Protein AF-A0A2A4G1X8-F1 (afdb_monomer_lite)

Organism: NCBI:txid319238

pLDDT: mean 86.49, std 13.57, range [33.09, 96.38]

Structure (mmCIF, N/CA/C/O backbone):
data_AF-A0A2A4G1X8-F1
#
_entry.id   AF-A0A2A4G1X8-F1
#
loop_
_atom_site.group_PDB
_atom_site.id
_atom_site.type_symbol
_atom_site.label_atom_id
_atom_site.label_alt_id
_atom_site.label_comp_id
_atom_site.label_asym_id
_atom_site.label_entity_id
_atom_site.label_seq_id
_atom_site.pdbx_PDB_ins_code
_atom_site.Cartn_x
_atom_site.Cartn_y
_atom_site.Cartn_z
_atom_site.occupancy
_atom_site.B_iso_or_equiv
_atom_site.auth_seq_id
_atom_site.auth_comp_id
_atom_site.auth_asym_id
_atom_site.auth_atom_id
_atom_site.pdbx_PDB_model_num
ATOM 1 N N . MET A 1 1 ? 35.813 -0.844 -13.910 1.00 33.09 1 MET A N 1
ATOM 2 C CA . MET A 1 1 ? 34.828 0.184 -13.493 1.00 33.09 1 MET A CA 1
ATOM 3 C C . MET A 1 1 ? 34.119 0.712 -14.737 1.00 33.09 1 MET A C 1
ATOM 5 O O . MET A 1 1 ? 34.783 1.283 -15.588 1.00 33.09 1 MET A O 1
ATOM 9 N N . GLY A 1 2 ? 32.817 0.447 -14.902 1.00 42.19 2 GLY A N 1
ATOM 10 C CA . GLY A 1 2 ? 32.065 0.794 -16.120 1.00 42.19 2 GLY A CA 1
ATOM 11 C C . GLY A 1 2 ? 31.611 2.258 -16.151 1.00 42.19 2 GLY A C 1
ATOM 12 O O . GLY A 1 2 ? 31.134 2.779 -15.143 1.00 42.19 2 GLY A O 1
ATOM 13 N N . MET A 1 3 ? 31.762 2.910 -17.307 1.00 43.91 3 MET A N 1
ATOM 14 C CA . MET A 1 3 ? 31.423 4.315 -17.558 1.00 43.91 3 MET A CA 1
ATOM 15 C C . MET A 1 3 ? 29.961 4.649 -17.202 1.00 43.91 3 MET A C 1
ATOM 17 O O . MET A 1 3 ? 29.044 4.480 -18.006 1.00 43.91 3 MET A O 1
ATOM 21 N N . LYS A 1 4 ? 29.728 5.209 -16.010 1.00 52.56 4 LYS A N 1
ATOM 22 C CA . LYS A 1 4 ? 28.486 5.929 -15.701 1.00 52.56 4 LYS A CA 1
ATOM 23 C C . LYS A 1 4 ? 28.523 7.277 -16.421 1.00 52.56 4 LYS A C 1
ATOM 25 O O . LYS A 1 4 ? 29.184 8.193 -15.948 1.00 52.56 4 LYS A O 1
ATOM 30 N N . GLY A 1 5 ? 27.793 7.429 -17.528 1.00 59.41 5 GLY A N 1
ATOM 31 C CA . GLY A 1 5 ? 27.398 8.783 -17.941 1.00 59.41 5 GLY A CA 1
ATOM 32 C C . GLY A 1 5 ? 26.982 9.032 -19.384 1.00 59.41 5 GLY A C 1
ATOM 33 O O . GLY A 1 5 ? 26.202 9.957 -19.597 1.00 59.41 5 GLY A O 1
ATOM 34 N N . LYS A 1 6 ? 27.430 8.263 -20.382 1.00 76.06 6 LYS A N 1
ATOM 35 C CA . LYS A 1 6 ? 27.151 8.611 -21.788 1.00 76.06 6 LYS A CA 1
ATOM 36 C C . LYS A 1 6 ? 26.465 7.467 -22.523 1.00 76.06 6 LYS A C 1
ATOM 38 O O . LYS A 1 6 ? 27.039 6.405 -22.710 1.00 76.06 6 LYS A O 1
ATOM 43 N N . TRP A 1 7 ? 25.215 7.712 -22.914 1.00 86.94 7 TRP A N 1
ATOM 44 C CA . TRP A 1 7 ? 24.500 6.866 -23.867 1.00 86.94 7 TRP A CA 1
ATOM 45 C C . TRP A 1 7 ? 25.117 7.074 -25.246 1.00 86.94 7 TRP A C 1
ATOM 47 O O . TRP A 1 7 ? 25.189 8.218 -25.698 1.00 86.94 7 TRP A O 1
ATOM 57 N N . THR A 1 8 ? 25.556 6.001 -25.896 1.00 92.19 8 THR A N 1
ATOM 58 C CA . THR A 1 8 ? 26.086 6.076 -27.262 1.00 92.19 8 THR A CA 1
ATOM 59 C C . THR A 1 8 ? 24.955 6.305 -28.267 1.00 92.19 8 THR A C 1
ATOM 61 O O . THR A 1 8 ? 23.789 6.010 -27.988 1.00 92.19 8 THR A O 1
ATOM 64 N N . ALA A 1 9 ? 25.287 6.827 -29.451 1.00 91.88 9 ALA A N 1
ATOM 65 C CA . ALA A 1 9 ? 24.315 6.983 -30.535 1.00 91.88 9 ALA A CA 1
ATOM 66 C C . ALA A 1 9 ? 23.686 5.633 -30.925 1.00 91.88 9 ALA A C 1
ATOM 68 O O . ALA A 1 9 ? 22.476 5.544 -31.107 1.00 91.88 9 ALA A O 1
ATOM 69 N N . GLU A 1 10 ? 24.488 4.566 -30.937 1.00 93.50 10 GLU A N 1
ATOM 70 C CA . GLU A 1 10 ? 24.034 3.197 -31.197 1.00 93.50 10 GLU A CA 1
ATOM 71 C C . GLU A 1 10 ? 22.996 2.719 -30.166 1.00 93.50 10 GLU A C 1
ATOM 73 O O . GLU A 1 10 ? 21.946 2.189 -30.526 1.00 93.50 10 GLU A O 1
ATOM 78 N N . GLN A 1 11 ? 23.244 2.957 -28.874 1.00 93.12 11 GLN A N 1
ATOM 79 C CA . GLN A 1 11 ? 22.310 2.606 -27.801 1.00 93.12 11 GLN A CA 1
ATOM 80 C C . GLN A 1 11 ? 20.983 3.362 -27.928 1.00 93.12 11 GLN A C 1
ATOM 82 O O . GLN A 1 11 ? 19.919 2.806 -27.653 1.00 93.12 11 GLN A O 1
ATOM 87 N N . ILE A 1 12 ? 21.034 4.632 -28.338 1.00 93.81 12 ILE A N 1
ATOM 88 C CA . ILE A 1 12 ? 19.838 5.449 -28.569 1.00 93.81 12 ILE A CA 1
ATOM 89 C C . ILE A 1 12 ? 19.063 4.923 -29.780 1.00 93.81 12 ILE A C 1
ATOM 91 O O . ILE A 1 12 ? 17.869 4.663 -29.647 1.00 93.81 12 ILE A O 1
ATOM 95 N N . ALA A 1 13 ? 19.736 4.670 -30.903 1.00 94.75 13 ALA A N 1
ATOM 96 C CA . ALA A 1 13 ? 19.115 4.121 -32.107 1.00 94.75 13 ALA A CA 1
ATOM 97 C C . ALA A 1 13 ? 18.454 2.759 -31.834 1.00 94.75 13 ALA A C 1
ATOM 99 O O . ALA A 1 13 ? 17.319 2.511 -32.242 1.00 94.75 13 ALA A O 1
ATOM 100 N N . PHE A 1 14 ? 19.118 1.892 -31.063 1.00 94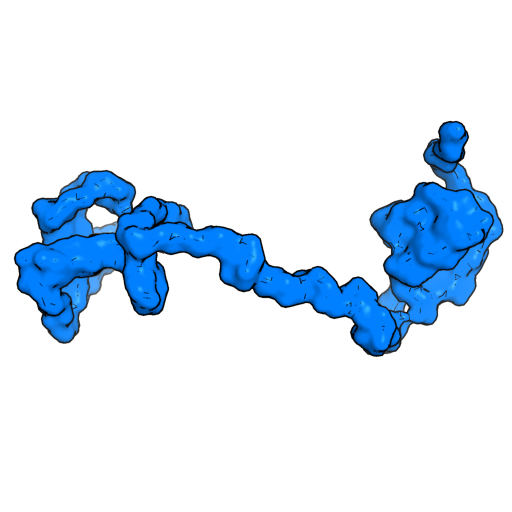.75 14 PHE A N 1
ATOM 101 C CA . PHE A 1 14 ? 18.542 0.613 -30.659 1.00 94.75 14 PHE A CA 1
ATOM 102 C C . PHE A 1 14 ? 17.298 0.796 -29.776 1.00 94.75 14 PHE A C 1
ATOM 104 O O . PHE A 1 14 ? 16.310 0.079 -29.948 1.00 94.75 14 PHE A O 1
ATOM 111 N N . LEU A 1 15 ? 17.311 1.759 -28.850 1.00 94.25 15 LEU A N 1
ATOM 112 C CA . LEU A 1 15 ? 16.144 2.072 -28.026 1.00 94.25 15 LEU A CA 1
ATOM 113 C C . LEU A 1 15 ? 14.974 2.583 -28.881 1.00 94.25 15 LEU A C 1
ATOM 115 O O . LEU A 1 15 ? 13.849 2.121 -28.700 1.00 94.25 15 LEU A O 1
ATOM 119 N N . GLU A 1 16 ? 15.230 3.495 -29.815 1.00 94.56 16 GLU A N 1
ATOM 120 C CA . GLU A 1 16 ? 14.227 4.096 -30.703 1.00 94.56 16 GLU A CA 1
ATOM 121 C C . GLU A 1 16 ? 13.596 3.085 -31.661 1.00 94.56 16 GLU A C 1
ATOM 123 O O . GLU A 1 16 ? 12.378 3.089 -31.842 1.00 94.56 16 GLU A O 1
ATOM 128 N N . ALA A 1 17 ? 14.387 2.163 -32.206 1.00 94.50 17 ALA A N 1
ATOM 129 C CA . ALA A 1 17 ? 13.878 1.125 -33.096 1.00 94.50 17 ALA A CA 1
ATOM 130 C C . ALA A 1 17 ? 12.958 0.125 -32.373 1.00 94.50 17 ALA A C 1
ATOM 132 O O . ALA A 1 17 ? 12.024 -0.409 -32.967 1.00 94.50 17 ALA A O 1
ATOM 133 N N . ASN A 1 18 ? 13.203 -0.132 -31.083 1.00 93.31 18 ASN A N 1
ATOM 134 C CA . ASN A 1 18 ? 12.602 -1.275 -30.397 1.00 93.31 18 ASN A CA 1
ATOM 135 C C . ASN A 1 18 ? 11.581 -0.909 -29.304 1.00 93.31 18 ASN A C 1
ATOM 137 O O . ASN A 1 18 ? 10.788 -1.765 -28.900 1.00 93.31 18 ASN A O 1
ATOM 141 N N . TYR A 1 19 ? 11.546 0.336 -28.806 1.00 93.38 19 TYR A N 1
ATOM 142 C CA . TYR A 1 19 ? 10.720 0.679 -27.635 1.00 93.38 19 TYR A CA 1
ATOM 143 C C . TYR A 1 19 ? 9.219 0.438 -27.830 1.00 93.38 19 TYR A C 1
ATOM 145 O O . TYR A 1 19 ? 8.508 0.288 -26.840 1.00 93.38 19 TYR A O 1
ATOM 153 N N . THR A 1 20 ? 8.714 0.428 -29.061 1.00 91.88 20 THR A N 1
ATOM 154 C CA . THR A 1 20 ? 7.288 0.238 -29.360 1.00 91.88 20 THR A CA 1
ATOM 155 C C . THR A 1 20 ? 6.832 -1.196 -29.113 1.00 91.88 20 THR A C 1
ATOM 157 O O . THR A 1 20 ? 5.732 -1.399 -28.598 1.00 91.88 20 THR A O 1
ATOM 160 N N . TYR A 1 21 ? 7.678 -2.175 -29.442 1.00 87.75 21 TYR A N 1
ATOM 161 C CA . TYR A 1 21 ? 7.345 -3.595 -29.376 1.00 87.75 21 TYR A CA 1
ATOM 162 C C . TYR A 1 21 ? 7.845 -4.254 -28.092 1.00 87.75 21 TYR A C 1
ATOM 164 O O . TYR A 1 21 ? 7.133 -5.088 -27.531 1.00 87.75 21 TYR A O 1
ATOM 172 N N . ILE A 1 22 ? 9.026 -3.881 -27.583 1.00 89.62 22 ILE A N 1
ATOM 173 C CA . ILE A 1 22 ? 9.609 -4.480 -26.372 1.00 89.62 22 ILE A CA 1
ATOM 174 C C . ILE A 1 22 ? 9.475 -3.600 -25.127 1.00 89.62 22 ILE A C 1
ATOM 176 O O . ILE A 1 22 ? 9.576 -2.370 -25.165 1.00 89.62 22 ILE A O 1
ATOM 180 N N . GLY A 1 23 ? 9.194 -4.258 -23.999 1.00 90.19 23 GLY A N 1
ATOM 181 C CA . GLY A 1 23 ? 9.027 -3.607 -22.701 1.00 90.19 23 GLY A CA 1
ATOM 182 C C . GLY A 1 23 ? 10.365 -3.228 -22.071 1.00 90.19 23 GLY A C 1
ATOM 183 O O . GLY A 1 23 ? 11.402 -3.775 -22.428 1.00 90.19 23 GLY A O 1
ATOM 184 N N . ASP A 1 24 ? 10.351 -2.326 -21.086 1.00 92.25 24 ASP A N 1
ATOM 185 C CA . ASP A 1 24 ? 11.588 -1.833 -20.452 1.00 92.25 24 ASP A CA 1
ATOM 186 C C . ASP A 1 24 ? 12.375 -2.968 -19.756 1.00 92.25 24 ASP A C 1
ATOM 188 O O . ASP A 1 24 ? 13.605 -2.958 -19.755 1.00 92.25 24 ASP A O 1
ATOM 192 N N . THR A 1 25 ? 11.689 -3.993 -19.234 1.00 89.31 25 THR A N 1
ATOM 193 C CA . THR A 1 25 ? 12.322 -5.208 -18.684 1.00 89.31 25 THR A CA 1
ATOM 194 C C . THR A 1 25 ? 13.115 -5.970 -19.747 1.00 89.31 25 THR A C 1
ATOM 196 O O . THR A 1 25 ? 14.270 -6.311 -19.527 1.00 89.31 25 THR A O 1
ATOM 199 N N . GLU A 1 26 ? 12.528 -6.196 -20.920 1.00 88.81 26 GLU A N 1
ATOM 200 C CA . GLU A 1 26 ? 13.167 -6.947 -22.006 1.00 88.81 26 GLU A CA 1
ATOM 201 C C . GLU A 1 26 ? 14.261 -6.129 -22.684 1.00 88.81 26 GLU A C 1
ATOM 203 O O . GLU A 1 26 ? 15.340 -6.650 -22.947 1.00 88.81 26 GLU A O 1
ATOM 208 N N . LEU A 1 27 ? 14.023 -4.830 -22.890 1.00 92.75 27 LEU A N 1
ATOM 209 C CA . LEU A 1 27 ? 15.054 -3.893 -23.326 1.00 92.75 27 LEU A CA 1
ATOM 210 C C . LEU A 1 27 ? 16.275 -3.997 -22.417 1.00 92.75 27 LEU A C 1
ATOM 212 O O . LEU A 1 27 ? 17.384 -4.094 -22.913 1.00 92.75 27 LEU A O 1
ATOM 216 N N . THR A 1 28 ? 16.084 -4.065 -21.100 1.00 92.88 28 THR A N 1
ATOM 217 C CA . THR A 1 28 ? 17.207 -4.215 -20.164 1.00 92.88 28 THR A CA 1
ATOM 218 C C . THR A 1 28 ? 17.989 -5.507 -20.399 1.00 92.88 28 THR A C 1
ATOM 220 O O . THR A 1 28 ? 19.215 -5.470 -20.393 1.00 92.88 28 THR A O 1
ATOM 223 N N . VAL A 1 29 ? 17.310 -6.631 -20.653 1.00 91.12 29 VAL A N 1
ATOM 224 C CA . VAL A 1 29 ? 17.970 -7.908 -20.981 1.00 91.12 29 VAL A CA 1
ATOM 225 C C . VAL A 1 29 ? 18.788 -7.781 -22.269 1.00 91.12 29 VAL A C 1
ATOM 227 O O . VAL A 1 29 ? 19.966 -8.125 -22.277 1.00 91.12 29 VAL A O 1
ATOM 230 N N . HIS A 1 30 ? 18.208 -7.216 -23.332 1.00 92.56 30 HIS A N 1
ATOM 231 C CA . HIS A 1 30 ? 18.912 -7.020 -24.604 1.00 92.56 30 HIS A CA 1
ATOM 232 C C . HIS A 1 30 ? 20.087 -6.041 -24.489 1.00 92.56 30 HIS A C 1
ATOM 234 O O . HIS A 1 30 ? 21.148 -6.282 -25.059 1.00 92.56 30 HIS A O 1
ATOM 240 N N . PHE A 1 31 ? 19.924 -4.959 -23.728 1.00 93.75 31 PHE A N 1
ATOM 241 C CA . PHE A 1 31 ? 20.993 -4.000 -23.467 1.00 93.75 31 PHE A CA 1
ATOM 242 C C . PHE A 1 31 ? 22.135 -4.629 -22.673 1.00 93.75 31 PHE A C 1
ATOM 244 O O . PHE A 1 31 ? 23.297 -4.408 -23.001 1.00 93.75 31 PHE A O 1
ATOM 251 N N . ASN A 1 32 ? 21.824 -5.431 -21.655 1.00 92.44 32 ASN A N 1
ATOM 252 C CA . ASN A 1 32 ? 22.845 -6.094 -20.853 1.00 92.44 32 ASN A CA 1
ATOM 253 C C . ASN A 1 32 ? 23.579 -7.191 -21.620 1.00 92.44 32 ASN A C 1
ATOM 255 O O . ASN A 1 32 ? 24.772 -7.355 -21.400 1.00 92.44 32 ASN A O 1
ATOM 259 N N . ALA A 1 33 ? 22.907 -7.871 -22.549 1.00 93.25 33 ALA A N 1
ATOM 260 C CA . ALA A 1 33 ? 23.553 -8.827 -23.442 1.00 93.25 33 ALA A CA 1
ATOM 261 C C . ALA A 1 33 ? 24.548 -8.160 -24.411 1.00 93.25 33 ALA A C 1
ATOM 263 O O . ALA A 1 33 ? 25.553 -8.770 -24.754 1.00 93.25 33 ALA A O 1
ATOM 264 N N . LYS A 1 34 ? 24.279 -6.921 -24.851 1.00 92.75 34 LYS A N 1
ATOM 265 C CA . LYS A 1 34 ? 25.121 -6.203 -25.825 1.00 92.75 34 LYS A CA 1
ATOM 266 C C . LYS A 1 34 ? 26.204 -5.321 -25.203 1.00 92.75 34 LYS A C 1
ATOM 268 O O . LYS A 1 34 ? 27.331 -5.317 -25.678 1.00 92.75 34 LYS A O 1
ATOM 273 N N . TRP A 1 35 ? 25.860 -4.549 -24.175 1.00 91.88 35 TRP A N 1
ATOM 274 C CA . TRP A 1 35 ? 26.737 -3.515 -23.604 1.00 91.88 35 TRP A CA 1
ATOM 275 C C . TRP A 1 35 ? 26.982 -3.678 -22.098 1.00 91.88 35 TRP A C 1
ATOM 277 O O . TRP A 1 35 ? 27.950 -3.127 -21.581 1.00 91.88 35 TRP A O 1
ATOM 287 N N . GLY A 1 36 ? 26.128 -4.425 -21.390 1.00 89.88 36 GLY A N 1
ATOM 288 C CA . GLY A 1 36 ? 26.242 -4.643 -19.945 1.00 89.88 36 GLY A CA 1
ATOM 289 C C . GLY A 1 36 ? 25.955 -3.401 -19.082 1.00 89.88 36 GLY A C 1
ATOM 290 O O . GLY A 1 36 ? 26.021 -2.259 -19.526 1.00 89.88 36 GLY A O 1
ATOM 291 N N . GLY A 1 37 ? 25.629 -3.614 -17.804 1.00 87.69 37 GLY A N 1
ATOM 292 C CA . GLY A 1 37 ? 25.565 -2.538 -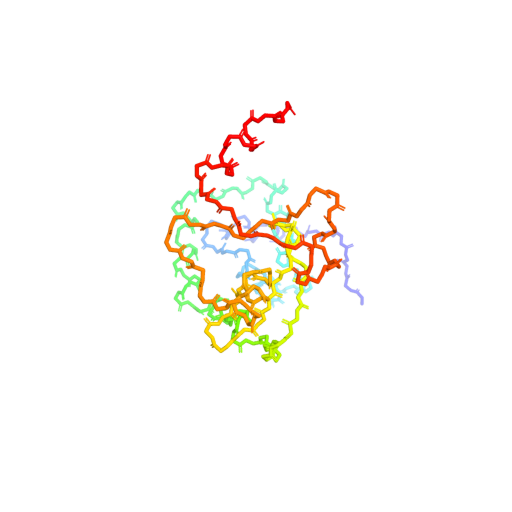16.800 1.00 87.69 37 GLY A CA 1
ATOM 293 C C . GLY A 1 37 ? 24.331 -1.621 -16.839 1.00 87.69 37 GLY A C 1
ATOM 294 O O . GLY A 1 37 ? 24.308 -0.597 -16.154 1.00 87.69 37 GLY A O 1
ATOM 295 N N . PHE A 1 38 ? 23.285 -1.972 -17.586 1.00 91.50 38 PHE A N 1
ATOM 296 C CA . PHE A 1 38 ? 22.025 -1.235 -17.637 1.00 91.50 38 PHE A CA 1
ATOM 297 C C . PHE A 1 38 ? 21.015 -1.766 -16.619 1.00 91.50 38 PHE A C 1
ATOM 299 O O . PHE A 1 38 ? 20.809 -2.968 -16.446 1.00 91.50 38 PHE A O 1
ATOM 306 N N . THR A 1 39 ? 20.320 -0.835 -15.967 1.00 92.50 39 THR A N 1
ATOM 307 C CA . THR A 1 39 ? 19.182 -1.142 -15.095 1.00 92.50 39 THR A CA 1
ATOM 308 C C . THR A 1 39 ? 17.873 -0.793 -15.792 1.00 92.50 39 THR A C 1
ATOM 310 O O . THR A 1 39 ? 17.808 0.160 -16.575 1.00 92.50 39 THR A O 1
ATOM 313 N N . ARG A 1 40 ? 16.789 -1.487 -15.422 1.00 93.25 40 ARG A N 1
ATOM 314 C CA . ARG A 1 40 ? 15.431 -1.192 -15.912 1.00 93.25 40 ARG A CA 1
ATOM 315 C C . ARG A 1 40 ? 15.048 0.272 -15.730 1.00 93.25 40 ARG A C 1
ATOM 317 O O . ARG A 1 40 ? 14.517 0.898 -16.643 1.00 93.25 40 ARG A O 1
ATOM 324 N N . LYS A 1 41 ? 15.361 0.834 -14.559 1.00 92.56 41 LYS A N 1
ATOM 325 C CA . LYS A 1 41 ? 15.082 2.238 -14.232 1.00 92.56 41 LYS A CA 1
ATOM 326 C C . LYS A 1 41 ? 15.912 3.203 -15.087 1.00 92.56 41 LYS A C 1
ATOM 328 O O . LYS A 1 41 ? 15.416 4.264 -15.457 1.00 92.56 41 LYS A O 1
ATOM 333 N N . GLY A 1 42 ? 17.146 2.833 -15.436 1.00 92.81 42 GLY A N 1
ATOM 334 C CA . GLY A 1 42 ? 17.990 3.596 -16.357 1.00 92.81 42 GLY A CA 1
ATOM 335 C C . GLY A 1 42 ? 17.407 3.662 -17.771 1.00 92.81 42 GLY A C 1
ATOM 336 O O . GLY A 1 42 ? 17.283 4.753 -18.329 1.00 92.81 42 GLY A O 1
ATOM 337 N N . ILE A 1 43 ? 16.984 2.514 -18.310 1.00 93.62 43 ILE A N 1
ATOM 338 C CA . ILE A 1 43 ? 16.325 2.400 -19.623 1.00 93.62 43 ILE A CA 1
ATOM 339 C C . ILE A 1 43 ? 15.027 3.219 -19.647 1.00 93.62 43 ILE A C 1
ATOM 341 O O . ILE A 1 43 ? 14.830 4.041 -20.542 1.00 93.62 43 ILE A O 1
ATOM 345 N N . GLU A 1 44 ? 14.171 3.064 -18.630 1.00 94.81 44 GLU A N 1
ATOM 346 C CA . GLU A 1 44 ? 12.924 3.827 -18.505 1.00 94.81 44 GLU A CA 1
ATOM 347 C C . GLU A 1 44 ? 13.191 5.340 -18.478 1.00 94.81 44 GLU A C 1
ATOM 349 O O . GLU A 1 44 ? 12.560 6.097 -19.223 1.00 94.81 44 GLU A O 1
ATOM 354 N N . LYS A 1 45 ? 14.152 5.790 -17.656 1.00 93.62 45 LYS A N 1
ATOM 355 C CA . LYS A 1 45 ? 14.514 7.209 -17.541 1.00 93.62 45 LYS A CA 1
ATOM 356 C C . LYS A 1 45 ? 14.987 7.769 -18.881 1.00 93.62 45 LYS A C 1
ATOM 358 O O . LYS A 1 45 ? 14.535 8.846 -19.270 1.00 93.62 45 LYS A O 1
ATOM 363 N N . LYS A 1 46 ? 15.847 7.045 -19.606 1.00 94.00 46 LYS A N 1
ATOM 364 C CA . LYS A 1 46 ? 16.326 7.485 -20.923 1.00 94.00 46 LYS A CA 1
ATOM 365 C C . LYS A 1 46 ? 15.195 7.542 -21.947 1.00 94.00 46 LYS A C 1
ATOM 367 O O . LYS A 1 46 ? 15.056 8.559 -22.619 1.00 94.00 46 LYS A O 1
ATOM 372 N N . ARG A 1 47 ? 14.342 6.514 -22.013 1.00 95.31 47 ARG A N 1
ATOM 373 C CA . ARG A 1 47 ? 13.168 6.480 -22.902 1.00 95.31 47 ARG A CA 1
ATOM 374 C C . ARG A 1 47 ? 12.246 7.679 -22.663 1.00 95.31 47 ARG A C 1
ATOM 376 O O . ARG A 1 47 ? 11.786 8.310 -23.611 1.00 95.31 47 ARG A O 1
ATOM 383 N N . ARG A 1 48 ? 11.999 8.020 -21.392 1.00 94.31 48 ARG A N 1
ATOM 384 C CA . ARG A 1 48 ? 11.200 9.194 -21.006 1.00 94.31 48 ARG A CA 1
ATOM 385 C C . ARG A 1 48 ? 11.869 10.510 -21.398 1.00 94.31 48 ARG A C 1
ATOM 387 O O . ARG A 1 48 ? 11.172 11.391 -21.891 1.00 94.31 48 ARG A O 1
ATOM 394 N N . LEU A 1 49 ? 13.186 10.631 -21.213 1.00 93.88 49 LEU A N 1
ATOM 395 C CA . LEU A 1 49 ? 13.952 11.820 -21.606 1.00 93.88 49 LEU A CA 1
ATOM 396 C C . LEU A 1 49 ? 13.890 12.062 -23.123 1.00 93.88 49 LEU A C 1
ATOM 398 O O . LEU A 1 49 ? 13.712 13.195 -23.551 1.00 93.88 49 LEU A O 1
ATOM 402 N N . LEU A 1 50 ? 13.948 10.990 -23.917 1.00 93.88 50 LEU A N 1
ATOM 403 C CA . LEU A 1 50 ? 13.782 11.017 -25.375 1.00 93.88 50 LEU A CA 1
ATOM 404 C C . LEU A 1 50 ? 12.314 11.149 -25.827 1.00 93.88 50 LEU A C 1
ATOM 406 O O . LEU A 1 50 ? 12.025 11.087 -27.015 1.00 93.88 50 LEU A O 1
ATOM 410 N N . LYS A 1 51 ? 11.363 11.308 -24.893 1.00 95.19 51 LYS A N 1
ATOM 411 C CA . LYS A 1 51 ? 9.918 11.430 -25.164 1.00 95.19 51 LYS A CA 1
ATOM 412 C C . LYS A 1 51 ? 9.317 10.250 -25.951 1.00 95.19 51 LYS A C 1
ATOM 414 O O . LYS A 1 51 ? 8.242 10.381 -26.533 1.00 95.19 51 LYS A O 1
ATOM 419 N N . LEU A 1 52 ? 9.937 9.072 -25.883 1.00 93.62 52 LEU A N 1
ATOM 420 C CA . LEU A 1 52 ? 9.479 7.847 -26.542 1.00 93.62 52 LEU A CA 1
ATOM 421 C C . LEU A 1 52 ? 8.283 7.249 -25.780 1.00 93.62 52 LEU A C 1
ATOM 423 O O . LEU A 1 52 ? 8.420 6.461 -24.829 1.00 93.62 52 LEU A O 1
ATOM 427 N N . LYS A 1 53 ? 7.080 7.692 -26.155 1.00 93.19 53 LYS A N 1
ATOM 428 C CA . LYS A 1 53 ? 5.807 7.278 -25.552 1.00 93.19 53 LYS A CA 1
ATOM 429 C C . LYS A 1 53 ? 5.199 6.113 -26.327 1.00 93.19 53 LYS A C 1
ATOM 431 O O . LYS A 1 53 ? 5.090 6.152 -27.543 1.00 93.19 53 LYS A O 1
ATOM 436 N N . ARG A 1 54 ? 4.753 5.094 -25.593 1.00 94.44 54 ARG A N 1
ATOM 437 C CA . ARG A 1 54 ? 4.002 3.960 -26.146 1.00 94.44 54 ARG A CA 1
ATOM 438 C C . ARG A 1 54 ? 2.509 4.276 -26.144 1.00 94.44 54 ARG A C 1
ATOM 440 O O . ARG A 1 54 ? 2.014 4.881 -25.191 1.00 94.44 54 ARG A O 1
ATOM 447 N N . ASN A 1 55 ? 1.788 3.828 -27.163 1.00 94.50 55 ASN A N 1
ATOM 448 C CA . ASN A 1 55 ? 0.330 3.912 -27.204 1.00 94.50 55 ASN A CA 1
ATOM 449 C C . ASN A 1 55 ? -0.331 2.770 -26.398 1.00 94.50 55 ASN A C 1
ATOM 451 O O . ASN A 1 55 ? 0.323 1.815 -25.970 1.00 94.50 55 ASN A O 1
ATOM 455 N N . LYS A 1 56 ? -1.653 2.853 -26.192 1.00 94.25 56 LYS A N 1
ATOM 456 C CA . LYS A 1 56 ? -2.410 1.856 -25.410 1.00 94.25 56 LYS A CA 1
ATOM 457 C C . LYS A 1 56 ? -2.307 0.434 -25.989 1.00 94.25 56 LYS A C 1
ATOM 459 O O . LYS A 1 56 ? -2.174 -0.514 -25.219 1.00 94.25 56 LYS A O 1
ATOM 464 N N . LYS A 1 57 ? -2.322 0.285 -27.321 1.00 94.62 57 LYS A N 1
ATOM 465 C CA . LYS A 1 57 ? -2.237 -1.019 -28.007 1.00 94.62 57 LYS A CA 1
ATOM 466 C C . LYS A 1 57 ? -0.869 -1.680 -27.795 1.00 94.62 57 LYS A C 1
ATOM 468 O O . LYS A 1 57 ? -0.808 -2.840 -27.402 1.00 94.62 57 LYS A O 1
ATOM 473 N N . GLN A 1 58 ? 0.213 -0.920 -27.949 1.00 93.94 58 GLN A N 1
ATOM 474 C CA . GLN A 1 58 ? 1.589 -1.366 -27.699 1.00 93.94 58 GLN A CA 1
ATOM 475 C C . GLN A 1 58 ? 1.779 -1.809 -26.244 1.00 93.94 58 GLN A C 1
ATOM 477 O O . GLN A 1 58 ? 2.319 -2.879 -25.972 1.00 93.94 58 GLN A O 1
ATOM 482 N N . LEU A 1 59 ? 1.276 -1.019 -25.288 1.00 93.00 59 LEU A N 1
ATOM 483 C CA . LEU A 1 59 ? 1.319 -1.383 -23.870 1.00 93.00 59 LEU A CA 1
ATOM 484 C C . LEU A 1 59 ? 0.552 -2.679 -23.585 1.00 93.00 59 LEU A C 1
ATOM 486 O O . LEU A 1 59 ? 1.023 -3.501 -22.800 1.00 93.00 59 LEU A O 1
ATOM 490 N N . HIS A 1 60 ? -0.607 -2.870 -24.217 1.00 92.50 60 HIS A N 1
ATOM 491 C CA . HIS A 1 60 ? -1.384 -4.098 -24.091 1.00 92.50 60 HIS A CA 1
ATOM 492 C C . HIS A 1 60 ? -0.615 -5.314 -24.630 1.00 92.50 60 HIS A C 1
ATOM 494 O O . HIS A 1 60 ? -0.478 -6.304 -23.916 1.00 92.50 60 HIS A O 1
ATOM 500 N N . GLN A 1 61 ? -0.024 -5.218 -25.823 1.00 93.12 61 GLN A N 1
ATOM 501 C CA . GLN A 1 61 ? 0.782 -6.297 -26.412 1.00 93.12 61 GLN A CA 1
ATOM 502 C C . GLN A 1 61 ? 1.990 -6.669 -25.538 1.00 93.12 61 GLN A C 1
ATOM 504 O O . GLN A 1 61 ? 2.214 -7.847 -25.261 1.00 93.12 61 GLN A O 1
ATOM 509 N N . ILE A 1 62 ? 2.720 -5.672 -25.021 1.00 92.00 62 ILE A N 1
ATOM 510 C CA . ILE A 1 62 ? 3.845 -5.890 -24.096 1.00 92.00 62 ILE A CA 1
ATOM 511 C C . ILE A 1 62 ? 3.377 -6.612 -22.825 1.00 92.00 62 ILE A C 1
ATOM 513 O O . ILE A 1 62 ? 4.049 -7.525 -22.344 1.00 92.00 62 ILE A O 1
ATOM 517 N N . ARG A 1 63 ? 2.222 -6.226 -22.265 1.00 89.25 63 ARG A N 1
ATOM 518 C CA . ARG A 1 63 ? 1.648 -6.889 -21.083 1.00 89.25 63 ARG A CA 1
ATOM 519 C C . ARG A 1 63 ? 1.295 -8.346 -21.367 1.00 89.25 63 ARG A C 1
ATOM 521 O O . ARG A 1 63 ? 1.660 -9.205 -20.570 1.00 89.25 63 ARG A O 1
ATOM 528 N N . MET A 1 64 ? 0.638 -8.620 -22.494 1.00 89.62 64 MET A N 1
ATOM 529 C CA . MET A 1 64 ? 0.265 -9.981 -22.890 1.00 89.62 64 MET A CA 1
ATOM 530 C C . MET A 1 64 ? 1.495 -10.872 -23.061 1.00 89.62 64 MET A C 1
ATOM 532 O O . MET A 1 64 ? 1.534 -11.968 -22.504 1.00 89.62 64 MET A O 1
ATOM 536 N N . ARG A 1 65 ? 2.544 -10.371 -23.722 1.00 89.06 65 ARG A N 1
ATOM 537 C CA . ARG A 1 65 ? 3.807 -11.103 -23.868 1.00 89.06 65 ARG A CA 1
ATOM 538 C C . ARG A 1 65 ? 4.490 -11.354 -22.524 1.00 89.06 65 ARG A C 1
ATOM 540 O O . ARG A 1 65 ? 4.904 -12.475 -22.250 1.00 89.06 65 ARG A O 1
ATOM 547 N N . ASN A 1 66 ? 4.575 -10.344 -21.658 1.00 87.00 66 ASN A N 1
ATOM 548 C CA . ASN A 1 66 ? 5.164 -10.514 -20.326 1.00 87.00 66 ASN A CA 1
ATOM 549 C C . ASN A 1 66 ? 4.412 -11.561 -19.491 1.00 87.00 66 ASN A C 1
ATOM 551 O O . ASN A 1 66 ? 5.043 -12.289 -18.726 1.00 87.00 66 ASN A O 1
ATOM 555 N N . ARG A 1 67 ? 3.082 -11.644 -19.642 1.00 83.88 67 ARG A N 1
ATOM 556 C CA . ARG A 1 67 ? 2.255 -12.677 -19.008 1.00 83.88 67 ARG A CA 1
ATOM 557 C C . ARG A 1 67 ? 2.580 -14.067 -19.558 1.00 83.88 67 ARG A C 1
ATOM 559 O O . ARG A 1 67 ? 2.840 -14.959 -18.764 1.00 83.88 67 ARG A O 1
ATOM 566 N N . GLN A 1 68 ? 2.618 -14.234 -20.882 1.00 85.38 68 GLN A N 1
ATOM 567 C CA . GLN A 1 68 ? 2.968 -15.510 -21.528 1.00 85.38 68 GLN A CA 1
ATOM 568 C C . GLN A 1 68 ? 4.366 -16.005 -21.134 1.00 85.38 68 GLN A C 1
ATOM 570 O O . GLN A 1 68 ? 4.571 -17.195 -20.942 1.00 85.38 68 GLN A O 1
ATOM 575 N N . ARG A 1 69 ? 5.321 -15.083 -20.976 1.00 81.38 69 ARG A N 1
ATOM 576 C CA . ARG A 1 69 ? 6.705 -15.385 -20.583 1.00 81.38 69 ARG A CA 1
ATOM 577 C C . ARG A 1 69 ? 6.901 -15.605 -19.081 1.00 81.38 69 ARG A C 1
ATOM 579 O O . ARG A 1 69 ? 8.030 -15.828 -18.660 1.00 81.38 69 ARG A O 1
ATOM 586 N N . GLY A 1 70 ? 5.857 -15.452 -18.270 1.00 79.75 70 GLY A N 1
ATOM 587 C CA . GLY A 1 70 ? 5.961 -15.597 -16.820 1.00 79.75 70 GLY A CA 1
ATOM 588 C C . GLY A 1 70 ? 6.846 -14.550 -16.133 1.00 79.75 70 GLY A C 1
ATOM 589 O O . GLY A 1 70 ? 7.305 -14.768 -15.021 1.00 79.75 70 GLY A O 1
ATOM 590 N N . VAL A 1 71 ? 7.068 -13.376 -16.741 1.00 76.31 71 VAL A N 1
ATOM 591 C CA . VAL A 1 71 ? 7.945 -12.321 -16.175 1.00 76.31 71 VAL A CA 1
ATOM 592 C C . VAL A 1 71 ? 7.496 -11.882 -14.771 1.00 76.31 71 VAL A C 1
ATOM 594 O O . VAL A 1 71 ? 8.294 -11.366 -13.995 1.00 76.31 71 VAL A O 1
ATOM 597 N N . TRP A 1 72 ? 6.218 -12.090 -14.442 1.00 67.25 72 TRP A N 1
ATOM 598 C CA . TRP A 1 72 ? 5.596 -11.674 -13.184 1.00 67.25 72 TRP A CA 1
ATOM 599 C C . TRP A 1 72 ? 5.044 -12.835 -12.340 1.00 67.25 72 TRP A C 1
ATOM 601 O O . TRP A 1 72 ? 4.361 -12.568 -11.356 1.00 67.25 72 TRP A O 1
ATOM 611 N N . THR A 1 73 ? 5.302 -14.103 -12.690 1.00 62.25 73 THR A N 1
ATOM 612 C CA . THR A 1 73 ? 4.692 -15.260 -11.993 1.00 62.25 73 THR A CA 1
ATOM 613 C C . THR A 1 73 ? 5.169 -15.423 -10.554 1.00 62.25 73 THR A C 1
ATOM 615 O O . THR A 1 73 ? 4.412 -15.909 -9.725 1.00 62.25 73 THR A O 1
ATOM 618 N N . ASN A 1 74 ? 6.371 -14.946 -10.223 1.00 57.00 74 ASN A N 1
ATOM 619 C CA . ASN A 1 74 ? 6.964 -15.147 -8.894 1.00 57.00 74 ASN A CA 1
ATOM 620 C C . ASN A 1 74 ? 6.770 -13.958 -7.936 1.00 57.00 74 ASN A C 1
ATOM 622 O O . ASN A 1 74 ? 7.255 -13.994 -6.813 1.00 57.00 74 ASN A O 1
ATOM 626 N N . ASN A 1 75 ? 6.055 -12.905 -8.350 1.00 54.97 75 ASN A N 1
ATOM 627 C CA . ASN A 1 75 ? 5.739 -11.761 -7.478 1.00 54.97 75 ASN A CA 1
ATOM 628 C C . ASN A 1 75 ? 4.447 -11.957 -6.664 1.00 54.97 75 ASN A C 1
ATOM 630 O O . ASN A 1 75 ? 4.027 -11.042 -5.958 1.00 54.97 75 ASN A O 1
ATOM 634 N N . GLY A 1 76 ? 3.794 -13.110 -6.817 1.00 53.19 76 GLY A N 1
ATOM 635 C CA . GLY A 1 76 ? 2.497 -13.427 -6.228 1.00 53.19 76 GLY A CA 1
ATOM 636 C C . GLY A 1 76 ? 2.572 -14.336 -5.012 1.00 53.19 76 GLY A C 1
ATOM 637 O O . GLY A 1 76 ? 1.562 -14.954 -4.700 1.00 53.19 76 GLY A O 1
ATOM 638 N N . SER A 1 77 ? 3.726 -14.452 -4.342 1.00 59.34 77 SER A N 1
ATOM 639 C CA . SER A 1 77 ? 3.718 -15.078 -3.025 1.00 59.34 77 SER A CA 1
ATOM 640 C C . SER A 1 77 ? 2.819 -14.196 -2.155 1.00 59.34 77 SER A C 1
ATOM 642 O O . SER A 1 77 ? 3.103 -13.012 -1.934 1.00 59.34 77 SER A O 1
ATOM 644 N N . ASN A 1 78 ? 1.632 -14.701 -1.798 1.00 61.19 78 ASN A N 1
ATOM 645 C CA . ASN A 1 78 ? 0.715 -13.909 -0.998 1.00 61.19 78 ASN A CA 1
ATOM 646 C C . ASN A 1 78 ? 1.486 -13.568 0.266 1.00 61.19 78 ASN A C 1
ATOM 648 O O . ASN A 1 78 ? 2.017 -14.451 0.943 1.00 61.19 78 ASN A O 1
ATOM 652 N N . ARG A 1 79 ? 1.595 -12.275 0.574 1.00 64.19 79 ARG A N 1
ATOM 653 C CA . ARG A 1 79 ? 2.305 -11.823 1.773 1.00 64.19 79 ARG A CA 1
ATOM 654 C C . ARG A 1 79 ? 1.817 -12.596 3.003 1.00 64.19 79 ARG A C 1
ATOM 656 O O . ARG A 1 79 ? 2.621 -12.955 3.847 1.00 64.19 79 ARG A O 1
ATOM 663 N N . TRP A 1 80 ? 0.528 -12.920 3.039 1.00 64.56 80 TRP A N 1
ATOM 664 C CA . TRP A 1 80 ? -0.132 -13.701 4.084 1.00 64.56 80 TRP A CA 1
ATOM 665 C C . TRP A 1 80 ? 0.290 -15.175 4.171 1.00 64.56 80 TRP A C 1
ATOM 667 O O . TRP A 1 80 ? 0.187 -15.750 5.245 1.00 64.56 80 TRP A O 1
ATOM 677 N N . GLU A 1 81 ? 0.775 -15.774 3.082 1.00 69.38 81 GLU A N 1
ATOM 678 C CA . GLU A 1 81 ? 1.294 -17.153 3.056 1.00 69.38 81 GLU A CA 1
ATOM 679 C C . GLU A 1 81 ? 2.756 -17.231 3.516 1.00 69.38 81 GLU A C 1
ATOM 681 O O . GLU A 1 81 ? 3.201 -18.273 3.976 1.00 69.38 81 GLU A O 1
ATOM 686 N N . ASN A 1 82 ? 3.506 -16.130 3.398 1.00 70.19 82 ASN A N 1
ATOM 687 C CA . ASN A 1 82 ? 4.952 -16.092 3.667 1.00 70.19 82 ASN A CA 1
ATOM 688 C C . ASN A 1 82 ? 5.316 -15.267 4.908 1.00 70.19 82 ASN A C 1
ATOM 690 O O . ASN A 1 82 ? 6.492 -15.122 5.229 1.00 70.19 82 ASN A O 1
ATOM 694 N N . THR A 1 83 ? 4.323 -14.681 5.579 1.00 78.06 83 THR A N 1
ATOM 695 C CA . THR A 1 83 ? 4.519 -13.974 6.846 1.00 78.06 83 THR A CA 1
ATOM 696 C C . THR A 1 83 ? 4.135 -14.921 7.971 1.00 78.06 83 THR A C 1
ATOM 698 O O . THR A 1 83 ? 3.016 -15.434 7.986 1.00 78.06 83 THR A O 1
ATOM 701 N N . GLU A 1 84 ? 5.046 -15.116 8.921 1.00 83.38 84 GLU A N 1
ATOM 702 C CA . GLU A 1 84 ? 4.743 -15.794 10.178 1.00 83.38 84 GLU A CA 1
ATOM 703 C C . GLU A 1 84 ? 3.537 -15.124 10.852 1.00 83.38 84 GLU A C 1
ATOM 705 O O . GLU A 1 84 ? 3.482 -13.899 11.005 1.00 83.38 84 GLU A O 1
ATOM 710 N N . GLN A 1 85 ? 2.525 -15.921 11.192 1.00 83.88 85 GLN A N 1
ATOM 711 C CA . GLN A 1 85 ? 1.335 -15.398 11.848 1.00 83.88 85 GLN A CA 1
ATOM 712 C C . GLN A 1 85 ? 1.591 -15.243 13.343 1.00 83.88 85 GLN A C 1
ATOM 714 O O . GLN A 1 85 ? 2.189 -16.108 13.975 1.00 83.88 85 GLN A O 1
ATOM 719 N N . TYR A 1 86 ? 1.076 -14.159 13.921 1.00 90.44 86 TYR A N 1
ATOM 720 C CA . TYR A 1 86 ? 1.097 -13.990 15.367 1.00 90.44 86 TYR A CA 1
ATOM 721 C C . TYR A 1 86 ? 0.341 -15.125 16.076 1.00 90.44 86 TYR A C 1
ATOM 723 O O . TYR A 1 86 ? -0.692 -15.577 15.564 1.00 90.44 86 TYR A O 1
ATOM 731 N N . PRO A 1 87 ? 0.809 -15.551 17.263 1.00 93.56 87 PRO A N 1
ATOM 732 C CA . PRO A 1 87 ? 0.140 -16.585 18.038 1.00 93.56 87 PRO A CA 1
ATOM 733 C C . PRO A 1 87 ? -1.244 -16.122 18.508 1.00 93.56 87 PRO A C 1
ATOM 735 O O . PRO A 1 87 ? -1.505 -14.924 18.672 1.00 93.56 87 PRO A O 1
ATOM 738 N N . ILE A 1 88 ? -2.132 -17.087 18.759 1.00 94.25 88 ILE A N 1
ATOM 739 C CA . ILE A 1 88 ? -3.439 -16.835 19.378 1.00 94.25 88 ILE A CA 1
ATOM 740 C C . ILE A 1 88 ? -3.225 -16.111 20.716 1.00 94.25 88 ILE A C 1
ATOM 742 O O . ILE A 1 88 ? -2.334 -16.450 21.491 1.00 94.25 88 ILE A O 1
ATOM 746 N N . GLY A 1 89 ? -4.024 -15.074 20.964 1.00 93.75 89 GLY A N 1
ATOM 747 C CA . GLY A 1 89 ? -3.915 -14.196 22.127 1.00 93.75 89 GLY A CA 1
ATOM 748 C C . GLY A 1 89 ? -3.015 -12.973 21.926 1.00 93.75 89 GLY A C 1
ATOM 749 O O . GLY A 1 89 ? -3.051 -12.061 22.753 1.00 93.75 89 GLY A O 1
ATOM 750 N N . HIS A 1 90 ? -2.250 -12.892 20.830 1.00 94.81 90 HIS A N 1
ATOM 751 C CA . HIS A 1 90 ? -1.451 -11.705 20.528 1.00 94.81 90 HIS A CA 1
ATOM 752 C C . HIS A 1 90 ? -2.342 -10.473 20.330 1.00 94.81 90 HIS A C 1
ATOM 754 O O . HIS A 1 90 ? -3.308 -10.509 19.562 1.00 94.81 90 HIS A O 1
ATOM 760 N N . ARG A 1 91 ? -1.990 -9.370 20.998 1.00 94.75 91 ARG A N 1
ATOM 761 C CA . ARG A 1 91 ? -2.707 -8.091 20.936 1.00 94.75 91 ARG A CA 1
ATOM 762 C C . ARG A 1 91 ? -1.881 -7.059 20.179 1.00 94.75 91 ARG A C 1
ATOM 764 O O . ARG A 1 91 ? -0.678 -6.969 20.394 1.00 94.75 91 ARG A O 1
ATOM 771 N N . TYR A 1 92 ? -2.522 -6.256 19.335 1.00 94.19 92 TYR A N 1
ATOM 772 C CA . TYR A 1 92 ? -1.870 -5.127 18.667 1.00 94.19 92 TYR A CA 1
ATOM 773 C C . TYR A 1 92 ? -2.814 -3.934 18.532 1.00 94.19 92 TYR A C 1
ATOM 775 O O . TYR A 1 92 ? -4.023 -4.096 18.350 1.00 94.19 92 TYR A O 1
ATOM 783 N N . PHE A 1 93 ? -2.257 -2.725 18.580 1.00 95.00 93 PHE A N 1
ATOM 784 C CA . PHE A 1 93 ? -3.008 -1.502 18.329 1.00 95.00 93 PHE A CA 1
ATOM 785 C C . PHE A 1 93 ? -3.128 -1.244 16.821 1.00 95.00 93 PHE A C 1
ATOM 787 O O . PHE A 1 93 ? -2.138 -1.071 16.110 1.00 95.00 93 PHE A O 1
ATOM 794 N N . CYS A 1 94 ? -4.356 -1.222 16.302 1.00 92.31 94 CYS A N 1
ATOM 795 C CA . CYS A 1 94 ? -4.614 -0.915 14.902 1.00 92.31 94 CYS A CA 1
ATOM 796 C C . CYS A 1 94 ? -4.720 0.601 14.706 1.00 92.31 94 CYS A C 1
ATOM 798 O O . CYS A 1 94 ? -5.773 1.188 14.955 1.00 92.31 94 CYS A O 1
ATOM 800 N N . THR A 1 95 ? -3.672 1.232 14.175 1.00 90.81 95 THR A N 1
ATOM 801 C CA . THR A 1 95 ? -3.621 2.692 13.970 1.00 90.81 95 THR A CA 1
ATOM 802 C C . THR A 1 95 ? -4.765 3.225 13.099 1.00 90.81 95 THR A C 1
ATOM 804 O O . THR A 1 95 ? -5.290 4.302 13.364 1.00 90.81 95 THR A O 1
ATOM 807 N N . SER A 1 96 ? -5.199 2.467 12.082 1.00 89.38 96 SER A N 1
ATOM 808 C CA . SER A 1 96 ? -6.273 2.902 11.170 1.00 89.38 96 SER A CA 1
ATOM 809 C C . SER A 1 96 ? -7.657 2.923 11.824 1.00 89.38 96 SER A C 1
ATOM 811 O O . SER A 1 96 ? -8.470 3.795 11.525 1.00 89.38 96 SER A O 1
ATOM 813 N N . LYS A 1 97 ? -7.933 1.967 12.719 1.00 88.12 97 LYS A N 1
ATOM 814 C CA . LYS A 1 97 ? -9.210 1.853 13.436 1.00 88.12 97 LYS A CA 1
ATOM 815 C C . LYS A 1 97 ? -9.169 2.489 14.826 1.00 88.12 97 LYS A C 1
ATOM 817 O O . LYS A 1 97 ? -10.230 2.696 15.397 1.00 88.12 97 LYS A O 1
ATOM 822 N N . LYS A 1 98 ? -7.979 2.818 15.340 1.00 91.56 98 LYS A N 1
ATOM 823 C CA . LYS A 1 98 ? -7.724 3.365 16.683 1.00 91.56 98 LYS A CA 1
ATOM 824 C C . LYS A 1 98 ? -8.271 2.479 17.814 1.00 91.56 98 LYS A C 1
ATOM 826 O O . LYS A 1 98 ? -8.848 2.984 18.774 1.00 91.56 98 LYS A O 1
ATOM 831 N N . TYR A 1 99 ? -8.102 1.163 17.675 1.00 92.94 99 TYR A N 1
ATOM 832 C CA . TYR A 1 99 ? -8.494 0.158 18.669 1.00 92.94 99 TYR A CA 1
ATOM 833 C C . TYR A 1 99 ? -7.462 -0.966 18.745 1.00 92.94 99 TYR A C 1
ATOM 835 O O . TYR A 1 99 ? -6.823 -1.288 17.739 1.00 92.94 99 TYR A O 1
ATOM 843 N N . VAL A 1 100 ? -7.368 -1.614 19.906 1.00 95.62 100 VAL A N 1
ATOM 844 C CA . VAL A 1 100 ? -6.635 -2.877 20.069 1.00 95.62 100 VAL A CA 1
ATOM 845 C C . VAL A 1 100 ? -7.433 -4.039 19.476 1.00 95.62 100 VAL A C 1
ATOM 847 O O . VAL A 1 100 ? -8.644 -4.151 19.681 1.00 95.62 100 VAL A O 1
ATOM 850 N N . TYR A 1 101 ? -6.737 -4.913 18.756 1.00 96.38 101 TYR A N 1
ATOM 851 C CA . TYR A 1 101 ? -7.239 -6.180 18.232 1.00 96.38 101 TYR A CA 1
ATOM 852 C C . TYR A 1 101 ? -6.490 -7.340 18.879 1.00 96.38 101 TYR A C 1
ATOM 854 O O . TYR A 1 101 ? -5.319 -7.200 19.232 1.00 96.38 101 TYR A O 1
ATOM 862 N N . ILE A 1 102 ? -7.162 -8.480 19.005 1.00 95.81 102 ILE A N 1
ATOM 863 C CA . ILE A 1 102 ? -6.594 -9.733 19.499 1.00 95.81 102 ILE A CA 1
ATOM 864 C C . ILE A 1 102 ? -6.694 -10.812 18.418 1.00 95.81 102 ILE A C 1
ATOM 866 O O . ILE A 1 102 ? -7.691 -10.882 17.698 1.00 95.81 102 ILE A O 1
ATOM 870 N N . LYS A 1 103 ? -5.649 -11.633 18.278 1.00 95.56 103 LYS A N 1
ATOM 871 C CA . LYS A 1 103 ? -5.671 -12.827 17.426 1.00 95.56 103 LYS A CA 1
ATOM 872 C C . LYS A 1 103 ? -6.472 -13.937 18.114 1.00 95.56 103 LYS A C 1
ATOM 874 O O . LYS A 1 103 ? -6.089 -14.382 19.194 1.00 95.56 103 LYS 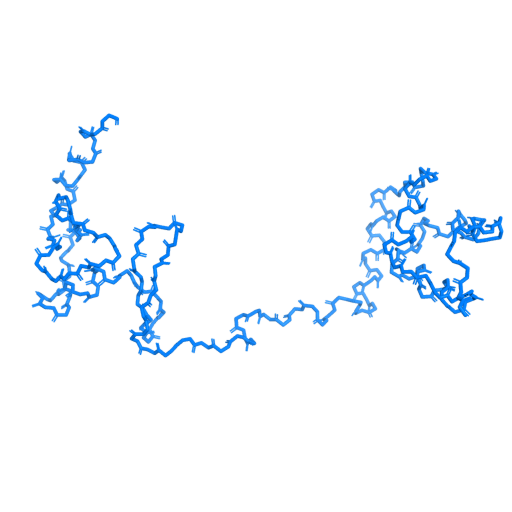A O 1
ATOM 879 N N . THR A 1 104 ? -7.533 -14.405 17.474 1.00 93.94 104 THR A N 1
ATOM 880 C CA . THR A 1 104 ? -8.338 -15.575 17.850 1.00 93.94 104 THR A CA 1
ATOM 881 C C . THR A 1 104 ? -8.142 -16.702 16.827 1.00 93.94 104 THR A C 1
ATOM 883 O O . THR A 1 104 ? -7.468 -16.522 15.806 1.00 93.94 104 THR A O 1
ATOM 886 N N . GLU A 1 105 ? -8.722 -17.875 17.089 1.00 91.69 105 GLU A N 1
ATOM 887 C CA . GLU A 1 105 ? -8.753 -18.996 16.133 1.00 91.69 105 GLU A CA 1
ATOM 888 C C . GLU A 1 105 ? -9.466 -18.616 14.825 1.00 91.69 105 GLU A C 1
ATOM 890 O O . GLU A 1 105 ? -9.051 -19.029 13.745 1.00 91.69 105 GLU A O 1
ATOM 895 N N . ASN A 1 106 ? -10.481 -17.748 14.914 1.00 89.94 106 ASN A N 1
ATOM 896 C CA . ASN A 1 106 ? -11.305 -17.316 13.784 1.00 89.94 106 ASN A CA 1
ATOM 897 C C . ASN A 1 106 ? -10.773 -16.063 13.067 1.00 89.94 106 ASN A C 1
ATOM 899 O O . ASN A 1 106 ? -11.346 -15.639 12.062 1.00 89.94 106 ASN A O 1
ATOM 903 N N . GLY A 1 107 ? -9.684 -15.452 13.547 1.00 90.62 107 GLY A N 1
ATOM 904 C CA . GLY A 1 107 ? -9.093 -14.278 12.911 1.00 90.62 107 GLY A CA 1
ATOM 905 C C . GLY A 1 107 ? -8.659 -13.205 13.898 1.00 90.62 107 GLY A C 1
ATOM 906 O O . GLY A 1 107 ? -8.014 -13.494 14.897 1.00 90.62 107 GLY A O 1
ATOM 907 N N . TYR A 1 108 ? -8.925 -11.944 13.565 1.00 93.12 108 TYR A N 1
ATOM 908 C CA . TYR A 1 108 ? -8.620 -10.806 14.429 1.00 93.12 108 TYR A CA 1
ATOM 909 C C . TYR A 1 108 ? -9.906 -10.112 14.837 1.00 93.12 108 TYR A C 1
ATOM 911 O O . TYR A 1 108 ? -10.665 -9.643 13.988 1.00 93.12 108 TYR A O 1
ATOM 919 N N . GLU A 1 109 ? -10.109 -9.993 16.141 1.00 94.50 109 GLU A N 1
ATOM 920 C CA . GLU A 1 109 ? -11.321 -9.426 16.719 1.00 94.50 109 GLU A CA 1
ATOM 921 C C . GLU A 1 109 ? -10.990 -8.193 17.568 1.00 94.50 109 GLU A C 1
ATOM 923 O O . GLU A 1 109 ? -9.894 -8.106 18.135 1.00 94.50 109 GLU A O 1
ATOM 928 N N . PRO A 1 110 ? -11.900 -7.206 17.672 1.00 95.06 110 PRO A N 1
ATOM 929 C CA . PRO A 1 110 ? -11.691 -6.057 18.542 1.00 95.06 110 PRO A CA 1
ATOM 930 C C . PRO A 1 110 ? -11.567 -6.493 20.007 1.00 95.06 110 PRO A C 1
ATOM 932 O O . PRO A 1 110 ? -12.489 -7.085 20.570 1.00 95.06 110 PRO A O 1
ATOM 935 N N . TYR A 1 111 ? -10.453 -6.141 20.651 1.00 95.81 111 TYR A N 1
ATOM 936 C CA . TYR A 1 111 ? -10.110 -6.647 21.982 1.00 95.81 111 TYR A CA 1
ATOM 937 C C . TYR A 1 111 ? -11.126 -6.251 23.061 1.00 95.81 111 TYR A C 1
ATOM 939 O O . TYR A 1 111 ? -11.385 -7.034 23.964 1.00 95.81 111 TYR A O 1
ATOM 947 N N . HIS A 1 112 ? -11.770 -5.086 22.947 1.00 93.94 112 HIS A N 1
ATOM 948 C CA . HIS A 1 112 ? -12.808 -4.659 23.893 1.00 93.94 112 HIS A CA 1
ATOM 949 C C . HIS A 1 112 ? -14.051 -5.558 23.876 1.00 93.94 112 HIS A C 1
ATOM 951 O O . HIS A 1 112 ? -14.646 -5.780 24.925 1.00 93.94 112 HIS A O 1
ATOM 957 N N . ARG A 1 113 ? -14.427 -6.110 22.714 1.00 94.69 113 ARG A N 1
ATOM 958 C CA . ARG A 1 113 ? -15.552 -7.053 22.613 1.00 94.69 113 ARG A CA 1
ATOM 959 C C . ARG A 1 113 ? -15.176 -8.401 23.195 1.00 94.69 113 ARG A C 1
ATOM 961 O O . ARG A 1 113 ? -15.889 -8.900 24.051 1.00 94.69 113 ARG A O 1
ATOM 968 N N . TYR A 1 114 ? -14.007 -8.906 22.804 1.00 94.50 114 TYR A N 1
ATOM 969 C CA . TYR A 1 114 ? -13.452 -10.138 23.354 1.00 94.50 114 TYR A CA 1
ATOM 970 C C . TYR A 1 114 ? -13.347 -10.080 24.887 1.00 94.50 114 TYR A C 1
ATOM 972 O O . TYR A 1 114 ? -13.734 -11.014 25.585 1.00 94.50 114 TYR A O 1
ATOM 980 N N . LEU A 1 115 ? -12.853 -8.960 25.425 1.00 94.69 115 LEU A N 1
ATOM 981 C CA . LEU A 1 115 ? -12.724 -8.754 26.864 1.00 94.69 115 LEU A CA 1
ATOM 982 C C . LEU A 1 115 ? -14.093 -8.702 27.553 1.00 94.69 115 LEU A C 1
ATOM 984 O O . LEU A 1 115 ? -14.255 -9.316 28.603 1.00 94.69 115 LEU A O 1
ATOM 988 N N . TRP A 1 116 ? -15.080 -8.023 26.961 1.00 94.88 116 TRP A N 1
ATOM 989 C CA . TRP A 1 116 ? -16.449 -8.027 27.478 1.00 94.88 116 TRP A CA 1
ATOM 990 C C . TRP A 1 116 ? -17.024 -9.443 27.527 1.00 94.88 116 TRP A C 1
ATOM 992 O O . TRP A 1 116 ? -17.468 -9.885 28.582 1.00 94.88 116 TRP A O 1
ATOM 1002 N N . GLU A 1 117 ? -16.967 -10.172 26.412 1.00 94.50 117 GLU A N 1
ATOM 1003 C CA . GLU A 1 117 ? -17.572 -11.500 26.297 1.00 94.50 117 GLU A CA 1
ATOM 1004 C C . GLU A 1 117 ? -16.955 -12.509 27.259 1.00 94.50 117 GLU A C 1
ATOM 1006 O O . GLU A 1 117 ? -17.668 -13.311 27.862 1.00 94.50 117 GLU A O 1
ATOM 1011 N N . LYS A 1 118 ? -15.643 -12.405 27.490 1.00 93.06 118 LYS A N 1
ATOM 1012 C CA . LYS A 1 118 ? -14.931 -13.249 28.450 1.00 93.06 118 LYS A CA 1
ATOM 1013 C C . LYS A 1 118 ? -15.383 -13.040 29.903 1.00 93.06 118 LYS A C 1
ATOM 1015 O O . LYS A 1 118 ? -15.303 -13.981 30.687 1.00 93.06 118 LYS A O 1
ATOM 1020 N N . HIS A 1 119 ? -15.818 -11.834 30.272 1.00 94.00 119 HIS A N 1
ATOM 1021 C CA . HIS A 1 119 ? -16.182 -11.488 31.654 1.00 94.00 119 HIS A CA 1
ATOM 1022 C C . HIS A 1 119 ? -17.694 -11.455 31.915 1.00 94.00 119 HIS A C 1
ATOM 1024 O O . HIS A 1 119 ? -18.128 -11.809 33.008 1.00 94.00 119 HIS A O 1
ATOM 1030 N N . HIS A 1 120 ? -18.488 -11.024 30.936 1.00 92.38 120 HIS A N 1
ATOM 1031 C CA . HIS A 1 120 ? -19.925 -10.770 31.078 1.00 92.38 120 HIS A CA 1
ATOM 1032 C C . HIS A 1 120 ? -20.795 -11.681 30.204 1.00 92.38 120 HIS A C 1
ATOM 1034 O O . HIS A 1 120 ? -22.017 -11.665 30.344 1.00 92.38 120 HIS A O 1
ATOM 1040 N N . GLY A 1 121 ? -20.188 -12.481 29.324 1.00 92.56 121 GLY A N 1
ATOM 1041 C CA . GLY A 1 121 ? -20.905 -13.319 28.369 1.00 92.56 121 GLY A CA 1
ATOM 1042 C C . GLY A 1 121 ? -21.273 -12.585 27.072 1.00 92.56 121 GLY A C 1
ATOM 1043 O O . GLY A 1 121 ? -20.821 -11.463 26.832 1.00 92.56 121 GLY A O 1
ATOM 1044 N N . PRO A 1 122 ? -22.070 -13.226 26.202 1.00 94.00 122 PRO A N 1
ATOM 1045 C CA . PRO A 1 122 ? -22.298 -12.762 24.837 1.00 94.00 122 PRO A CA 1
ATOM 1046 C C . PRO A 1 122 ? -22.894 -11.353 24.798 1.00 94.00 122 PRO A C 1
ATOM 1048 O O . PRO A 1 122 ? -23.761 -11.004 25.601 1.00 94.00 122 PRO A O 1
ATOM 1051 N N . ILE A 1 123 ? -22.447 -10.547 23.832 1.00 93.00 123 ILE A N 1
ATOM 1052 C CA . ILE A 1 123 ? -22.999 -9.209 23.596 1.00 93.00 123 ILE A CA 1
ATOM 1053 C C . ILE A 1 123 ? -24.423 -9.374 23.041 1.00 93.00 123 ILE A C 1
ATOM 1055 O O . ILE A 1 123 ? -24.575 -9.925 21.949 1.00 93.00 123 ILE A O 1
ATOM 1059 N N . PRO A 1 124 ? -25.470 -8.896 23.741 1.00 92.12 124 PRO A N 1
ATOM 1060 C CA . PRO A 1 124 ? -26.837 -9.035 23.264 1.00 92.12 124 PRO A CA 1
ATOM 1061 C C . PRO A 1 124 ? -27.070 -8.270 21.960 1.00 92.12 124 PRO A C 1
ATOM 1063 O O . PRO A 1 124 ? -26.443 -7.236 21.692 1.00 92.12 124 PRO A O 1
ATOM 1066 N N . ASP A 1 125 ? -28.056 -8.720 21.188 1.00 90.31 125 ASP A N 1
ATOM 1067 C CA . ASP A 1 125 ? -28.483 -8.008 19.990 1.00 90.31 125 ASP A CA 1
ATOM 1068 C C . ASP A 1 125 ? -28.847 -6.553 20.311 1.00 90.31 125 ASP A C 1
ATOM 1070 O O . ASP A 1 125 ? -29.357 -6.214 21.382 1.00 90.31 125 ASP A O 1
ATOM 1074 N N . ASN A 1 126 ? -28.564 -5.660 19.364 1.00 92.38 126 ASN A N 1
ATOM 1075 C CA . ASN A 1 126 ? -28.758 -4.213 19.497 1.00 92.38 126 ASN A CA 1
ATOM 1076 C C . ASN A 1 126 ? -27.962 -3.527 20.617 1.00 92.38 126 ASN A C 1
ATOM 1078 O O . ASN A 1 126 ? -28.224 -2.354 20.898 1.00 92.38 126 ASN A O 1
ATOM 1082 N N . HIS A 1 127 ? -26.956 -4.188 21.186 1.00 92.62 127 HIS A N 1
ATOM 1083 C CA . HIS A 1 127 ? -26.006 -3.564 22.097 1.00 92.62 127 HIS A CA 1
ATOM 1084 C C . HIS A 1 127 ? -24.637 -3.393 21.440 1.00 92.62 127 HIS A C 1
ATOM 1086 O O . HIS A 1 127 ? -24.302 -4.031 20.436 1.00 92.62 127 HIS A O 1
ATOM 1092 N N . VAL A 1 128 ? -23.857 -2.457 21.971 1.00 93.00 128 VAL A N 1
ATOM 1093 C CA . VAL A 1 128 ? -22.471 -2.225 21.576 1.00 93.00 128 VAL A CA 1
ATOM 1094 C C . VAL A 1 128 ? -21.619 -2.065 22.821 1.00 93.00 128 VAL A C 1
ATOM 1096 O O . VAL A 1 128 ? -22.026 -1.432 23.791 1.00 93.00 128 VAL A O 1
ATOM 1099 N N . VAL A 1 129 ? -20.421 -2.637 22.776 1.00 93.31 129 VAL A N 1
ATOM 1100 C CA . VAL A 1 129 ? -19.401 -2.389 23.790 1.00 93.31 129 VAL A CA 1
ATOM 1101 C C . VAL A 1 129 ? -18.667 -1.116 23.396 1.00 93.31 129 VAL A C 1
ATOM 1103 O O . VAL A 1 129 ? -18.108 -1.031 22.299 1.00 93.31 129 VAL A O 1
ATOM 1106 N N . CYS A 1 130 ? -18.693 -0.121 24.271 1.00 91.38 130 CYS A N 1
ATOM 1107 C CA . CYS A 1 130 ? -17.990 1.138 24.096 1.00 91.38 130 CYS A CA 1
ATOM 1108 C C . CYS A 1 130 ? -17.058 1.406 25.277 1.00 91.38 130 CYS A C 1
ATOM 1110 O O . CYS A 1 130 ? -17.100 0.738 26.308 1.00 91.38 130 CYS A O 1
ATOM 1112 N N . PHE A 1 131 ? -16.184 2.383 25.086 1.00 92.06 131 PHE A N 1
ATOM 1113 C CA . PHE A 1 131 ? -15.278 2.858 26.118 1.00 92.06 131 PHE A CA 1
ATOM 1114 C C . PHE A 1 131 ? -16.001 3.887 26.981 1.00 92.06 131 PHE A C 1
ATOM 1116 O O . PHE A 1 131 ? -16.790 4.683 26.461 1.00 92.06 131 PHE A O 1
ATOM 1123 N N . LYS A 1 132 ? -15.731 3.873 28.285 1.00 90.88 132 LYS A N 1
ATOM 1124 C CA . LYS A 1 132 ? -16.143 4.950 29.186 1.00 90.88 132 LYS A CA 1
ATOM 1125 C C . LYS A 1 132 ? -15.427 6.248 28.812 1.00 90.88 132 LYS A C 1
ATOM 1127 O O . LYS A 1 132 ? -14.398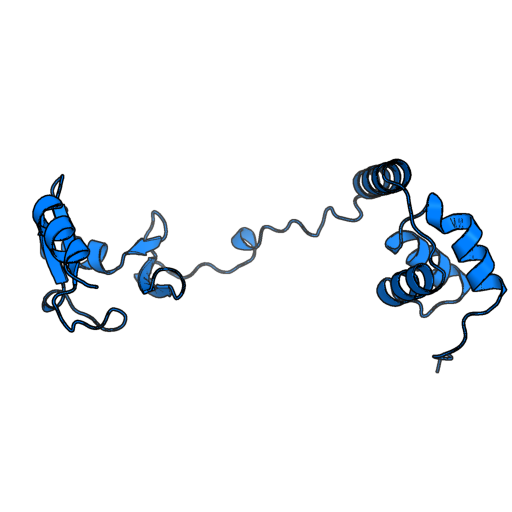 6.242 28.132 1.00 90.88 132 LYS A O 1
ATOM 1132 N N . GLU A 1 133 ? -15.998 7.371 29.224 1.00 87.19 133 GLU A N 1
ATOM 1133 C CA . GLU A 1 133 ? -15.400 8.679 28.975 1.00 87.19 133 GLU A CA 1
ATOM 1134 C C . GLU A 1 133 ? -13.998 8.763 29.599 1.00 87.19 133 GLU A C 1
ATOM 1136 O O . GLU A 1 133 ? -13.788 8.332 30.730 1.00 87.19 133 GLU A O 1
ATOM 1141 N N . GLY A 1 134 ? -13.024 9.262 28.831 1.00 83.12 134 GLY A N 1
ATOM 1142 C CA . GLY A 1 134 ? -11.625 9.365 29.262 1.00 83.12 134 GLY A CA 1
ATOM 1143 C C . GLY A 1 134 ? -10.820 8.057 29.251 1.00 83.12 134 GLY A C 1
ATOM 1144 O O . GLY A 1 134 ? -9.629 8.098 29.546 1.00 83.12 134 GLY A O 1
ATOM 1145 N N . ALA A 1 135 ? -11.416 6.917 28.887 1.00 87.25 135 ALA A N 1
ATOM 1146 C CA . ALA A 1 135 ? -10.696 5.647 28.829 1.00 87.25 135 ALA A CA 1
ATOM 1147 C C . ALA A 1 135 ? -9.679 5.601 27.674 1.00 87.25 135 ALA A C 1
ATOM 1149 O O . ALA A 1 135 ? -9.970 5.990 26.535 1.00 87.25 135 ALA A O 1
ATOM 1150 N N . ASP A 1 136 ? -8.496 5.063 27.966 1.00 87.81 136 ASP A N 1
ATOM 1151 C CA . ASP A 1 136 ? -7.454 4.816 26.976 1.00 87.81 136 ASP A CA 1
ATOM 1152 C C . ASP A 1 136 ? -7.869 3.651 26.054 1.00 87.81 136 ASP A C 1
ATOM 1154 O O . ASP A 1 136 ? -8.369 2.620 26.492 1.00 87.81 136 ASP A O 1
ATOM 1158 N N . LYS A 1 137 ? -7.694 3.811 24.741 1.00 88.44 137 LYS A N 1
ATOM 1159 C CA . LYS A 1 137 ? -8.075 2.793 23.743 1.00 88.44 137 LYS A CA 1
ATOM 1160 C C . LYS A 1 137 ? -6.967 1.780 23.465 1.00 88.44 137 LYS A C 1
ATOM 1162 O O . LYS A 1 137 ? -7.215 0.814 22.740 1.00 88.44 137 LYS A O 1
ATOM 1167 N N . GLU A 1 138 ? -5.770 2.016 23.990 1.00 89.62 138 GLU A N 1
ATOM 1168 C CA . GLU A 1 138 ? -4.589 1.160 23.908 1.00 89.62 138 GLU A CA 1
ATOM 1169 C C . GLU A 1 138 ? -4.379 0.373 25.208 1.00 89.62 138 GLU A C 1
ATOM 1171 O O . GLU A 1 138 ? -4.159 -0.839 25.157 1.00 89.62 138 GLU A O 1
ATOM 1176 N N . TYR A 1 139 ? -4.555 1.026 26.361 1.00 89.50 139 TYR A N 1
ATOM 1177 C CA . TYR A 1 139 ? -4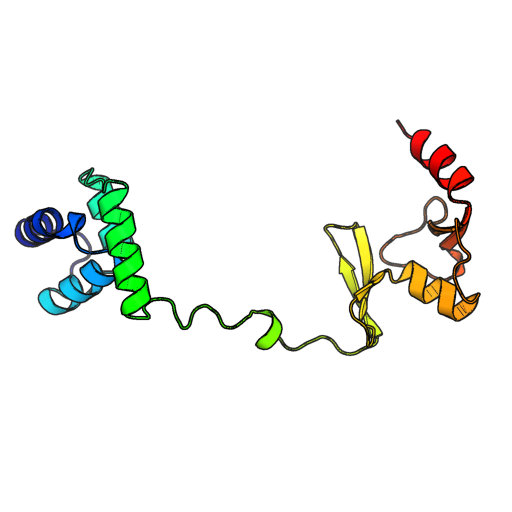.356 0.432 27.686 1.00 89.50 139 TYR A CA 1
ATOM 1178 C C . TYR A 1 139 ? -5.639 0.469 28.526 1.00 89.50 139 TYR A C 1
ATOM 1180 O O . TYR A 1 139 ? -5.867 1.402 29.286 1.00 89.50 139 TYR A O 1
ATOM 1188 N N . PHE A 1 140 ? -6.475 -0.567 28.413 1.00 92.00 140 PHE A N 1
ATOM 1189 C CA . PHE A 1 140 ? -7.747 -0.652 29.139 1.00 92.00 140 PHE A CA 1
ATOM 1190 C C . PHE A 1 140 ? -8.031 -2.040 29.715 1.00 92.00 140 PHE A C 1
ATOM 1192 O O . PHE A 1 140 ? -7.563 -3.066 29.204 1.00 92.00 140 PHE A O 1
ATOM 1199 N N . GLY A 1 141 ? -8.846 -2.061 30.769 1.00 91.25 141 GLY A N 1
ATOM 1200 C CA . GLY A 1 141 ? -9.405 -3.250 31.400 1.00 91.25 141 GLY A CA 1
ATOM 1201 C C . GLY A 1 141 ? -10.917 -3.387 31.203 1.00 91.25 141 GLY A C 1
ATOM 1202 O O . GLY A 1 141 ? -11.566 -2.616 30.497 1.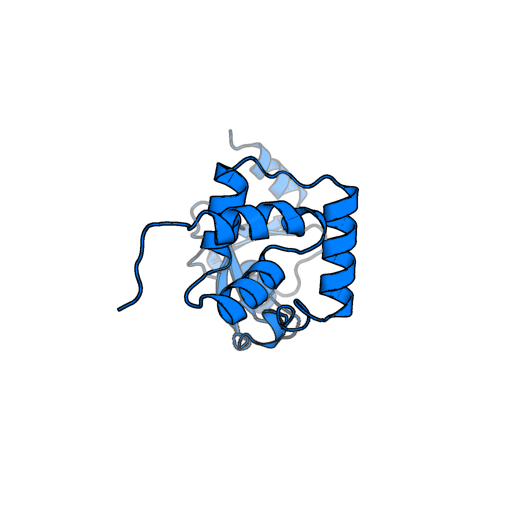00 91.25 141 GLY A O 1
ATOM 1203 N N . VAL A 1 142 ? -11.495 -4.397 31.860 1.00 91.75 142 VAL A N 1
ATOM 1204 C CA . VAL A 1 142 ? -12.947 -4.659 31.835 1.00 91.75 142 VAL A CA 1
ATOM 1205 C C . VAL A 1 142 ? -13.751 -3.517 32.473 1.00 91.75 142 VAL A C 1
ATOM 1207 O O . VAL A 1 142 ? -14.887 -3.262 32.093 1.00 91.75 142 VAL A O 1
ATOM 1210 N N . THR A 1 143 ? -13.148 -2.780 33.407 1.00 91.38 143 THR A N 1
ATOM 1211 C CA . THR A 1 143 ? -13.772 -1.648 34.104 1.00 91.38 143 THR A CA 1
ATOM 1212 C C . THR A 1 143 ? -13.909 -0.403 33.240 1.00 91.38 143 THR A C 1
ATOM 1214 O O . THR A 1 143 ? -14.740 0.447 33.554 1.00 91.38 143 THR A O 1
ATOM 1217 N N . ASP A 1 144 ? -13.125 -0.291 32.169 1.00 92.56 144 ASP A N 1
ATOM 1218 C CA . ASP A 1 144 ? -13.056 0.893 31.300 1.00 92.56 144 ASP A CA 1
ATOM 1219 C C . ASP A 1 144 ? -13.980 0.777 30.084 1.00 92.56 144 ASP A C 1
ATOM 1221 O O . ASP A 1 144 ? -14.155 1.725 29.315 1.00 92.56 144 ASP A O 1
ATOM 1225 N N . ILE A 1 145 ? -14.591 -0.394 29.918 1.00 93.88 145 ILE A N 1
ATOM 1226 C CA . ILE A 1 145 ? -15.568 -0.688 28.881 1.00 93.88 145 ILE A CA 1
ATOM 1227 C C . ILE A 1 145 ? -16.957 -0.832 29.499 1.00 93.88 145 ILE A C 1
ATOM 1229 O O . ILE A 1 145 ? -17.125 -1.123 30.683 1.00 93.88 145 ILE A O 1
ATOM 1233 N N . GLN A 1 146 ? -17.974 -0.585 28.689 1.00 93.25 146 GLN A N 1
ATOM 1234 C CA . GLN A 1 146 ? -19.367 -0.694 29.088 1.00 93.25 146 GLN A CA 1
ATOM 1235 C C . GLN A 1 146 ? -20.215 -1.158 27.910 1.00 93.25 146 GLN A C 1
ATOM 1237 O O . GLN A 1 146 ? -19.900 -0.885 26.750 1.00 93.25 146 GLN A O 1
ATOM 1242 N N . LEU A 1 147 ? -21.304 -1.847 28.220 1.00 94.12 147 LEU A N 1
ATOM 1243 C CA . LEU A 1 147 ? -22.317 -2.227 27.252 1.00 94.12 147 LEU A CA 1
ATOM 1244 C C . LEU A 1 147 ? -23.416 -1.173 27.256 1.00 94.12 147 LEU A C 1
ATOM 1246 O O . LEU A 1 147 ? -24.003 -0.884 28.294 1.00 94.12 147 LEU A O 1
ATOM 1250 N N . VAL A 1 148 ? -23.695 -0.613 26.088 1.00 92.88 148 VAL A N 1
ATOM 1251 C CA . VAL A 1 148 ? -24.761 0.371 25.891 1.00 92.88 148 VAL A CA 1
ATOM 1252 C C . VAL A 1 148 ? -25.681 -0.096 24.775 1.00 92.88 148 VAL A C 1
ATOM 1254 O O . VAL A 1 148 ? -25.255 -0.810 23.857 1.00 92.88 148 VAL A O 1
ATOM 1257 N N . SER A 1 149 ? -26.948 0.311 24.812 1.00 93.00 149 SER A N 1
ATOM 1258 C CA . SER A 1 149 ? -27.824 0.058 23.672 1.00 93.00 149 SER A CA 1
ATOM 1259 C C . SER A 1 149 ? -27.358 0.880 22.464 1.00 93.00 149 SER A C 1
ATOM 1261 O O . SER A 1 149 ? -26.855 2.001 22.593 1.00 93.00 149 SER A O 1
ATOM 1263 N N . ARG A 1 150 ? -27.561 0.366 21.246 1.00 89.12 150 ARG A N 1
ATOM 1264 C CA . ARG A 1 150 ? -27.252 1.112 20.011 1.00 89.12 150 ARG A CA 1
ATOM 1265 C C . ARG A 1 150 ? -27.960 2.466 19.964 1.00 89.12 150 ARG A C 1
ATOM 1267 O O . ARG A 1 150 ? -27.391 3.429 19.463 1.00 89.12 150 ARG A O 1
ATOM 1274 N N . LYS A 1 151 ? -29.190 2.541 20.487 1.00 89.25 151 LYS A N 1
ATOM 1275 C CA . LYS A 1 151 ? -29.980 3.779 20.526 1.00 89.25 151 LYS A CA 1
ATOM 1276 C C . LYS A 1 151 ? -29.324 4.838 21.408 1.00 89.25 151 LYS A C 1
ATOM 1278 O O . LYS A 1 151 ? -29.278 5.998 21.013 1.00 89.25 151 LYS A O 1
ATOM 1283 N N . GLU A 1 152 ? -28.823 4.450 22.576 1.00 86.56 152 GLU A N 1
ATOM 1284 C CA . GLU A 1 152 ? -28.103 5.356 23.477 1.00 86.56 152 GLU A CA 1
ATOM 1285 C C . GLU A 1 152 ? -26.765 5.773 22.873 1.00 86.56 152 GLU A C 1
ATOM 1287 O O . GLU A 1 152 ? -26.475 6.963 22.806 1.00 86.56 152 GLU A O 1
ATOM 1292 N N . PHE A 1 153 ? -26.006 4.818 22.327 1.00 85.50 153 PHE A N 1
ATOM 1293 C CA . PHE A 1 153 ? -24.709 5.096 21.713 1.00 85.50 153 PHE A CA 1
ATOM 1294 C C . PHE A 1 153 ? -24.793 6.120 20.576 1.00 85.50 153 PHE A C 1
ATOM 1296 O O . PHE A 1 153 ? -23.968 7.029 20.499 1.00 85.50 153 PHE A O 1
ATOM 1303 N N . ILE A 1 154 ? -25.805 6.001 19.708 1.00 83.81 154 ILE A N 1
ATOM 1304 C CA . ILE A 1 154 ? -26.008 6.946 18.605 1.00 83.81 154 ILE A CA 1
ATOM 1305 C C . ILE A 1 154 ? -26.237 8.356 19.152 1.00 83.81 154 ILE A C 1
ATOM 1307 O O . ILE A 1 154 ? -25.544 9.269 18.708 1.00 83.81 154 ILE A O 1
ATOM 1311 N N . LYS A 1 155 ? -27.123 8.519 20.147 1.00 80.81 155 LYS A N 1
ATOM 1312 C CA . LYS A 1 155 ? -27.422 9.823 20.766 1.00 80.81 155 LYS A CA 1
ATOM 1313 C C . LYS A 1 155 ? -26.163 10.489 21.317 1.00 80.81 155 LYS A C 1
ATOM 1315 O O . LYS A 1 155 ? -25.957 11.677 21.084 1.00 80.81 155 LYS A O 1
ATOM 1320 N N . THR A 1 156 ? -25.312 9.721 21.994 1.00 69.94 156 THR A N 1
ATOM 1321 C CA . THR A 1 156 ? -24.047 10.218 22.549 1.00 69.94 156 THR A CA 1
ATOM 1322 C C . THR A 1 156 ? -23.029 10.551 21.453 1.00 69.94 156 THR A C 1
ATOM 1324 O O . THR A 1 156 ? -22.325 11.549 21.561 1.00 69.94 156 THR A O 1
ATOM 1327 N N . SER A 1 157 ? -22.970 9.772 20.365 1.00 61.94 157 SER A N 1
ATOM 1328 C CA . SER A 1 157 ? -22.031 10.011 19.254 1.00 61.94 157 SER A CA 1
ATOM 1329 C C . SER A 1 157 ? -22.353 11.258 18.422 1.00 61.94 157 SER A C 1
ATOM 1331 O O . SER A 1 157 ? -21.441 11.899 17.912 1.00 61.94 157 SER A O 1
ATOM 1333 N N . THR A 1 158 ? -23.634 11.623 18.308 1.00 57.12 158 THR A N 1
ATOM 1334 C CA . THR A 1 158 ? -24.098 12.824 17.588 1.00 57.12 158 THR A CA 1
ATOM 1335 C C . THR A 1 158 ? -23.990 14.115 18.401 1.00 57.12 158 THR A C 1
ATOM 1337 O O . THR A 1 158 ? -24.278 15.182 17.871 1.00 57.12 158 THR A O 1
ATOM 1340 N N . ALA A 1 159 ? -23.607 14.033 19.678 1.00 43.22 159 ALA A N 1
ATOM 1341 C CA . ALA A 1 159 ? -23.538 15.174 20.591 1.00 43.22 159 ALA A CA 1
ATOM 1342 C C . ALA A 1 159 ? -22.131 15.798 20.713 1.00 43.22 159 ALA A C 1
ATOM 1344 O O . ALA A 1 159 ? -21.938 16.697 21.527 1.00 43.22 159 ALA A O 1
ATOM 1345 N N . LEU A 1 160 ? -21.155 15.341 19.922 1.00 34.72 160 LEU A N 1
ATOM 1346 C CA . LEU A 1 160 ? -19.809 15.917 19.878 1.00 34.72 160 LEU A CA 1
ATOM 1347 C C . LEU A 1 160 ? -19.652 16.765 18.596 1.00 34.72 160 LEU A C 1
ATOM 1349 O O . LEU A 1 160 ? -19.841 16.205 17.513 1.00 34.72 160 LEU A O 1
ATOM 1353 N N . PRO A 1 161 ? -19.373 18.082 18.709 1.00 36.69 161 PRO A N 1
ATOM 1354 C CA . PRO A 1 161 ? -19.157 18.979 17.569 1.00 36.69 161 PRO A CA 1
ATOM 1355 C C . PRO A 1 161 ? -17.873 18.678 16.784 1.00 36.69 161 PRO A C 1
ATOM 1357 O O . PRO A 1 161 ? -16.911 18.131 17.375 1.00 36.69 161 PRO A O 1
#

Secondary structure (DSSP, 8-state):
----S---HHHHHHHHHHTTTS-HHHHHHHHHHHT----HHHHHHHHHHTT-PPPHHHHHHHHHHHHHTTTTGGG---HHHHSPPPPTT-EEEETTTTEEEEEETTEEEEHHHHHHHHHH-SPPTTEEEEEPTT--SSS--GGGEEEEEHHHHHHHHTT--

Sequence (161 aa):
MGMKGKWTAEQIAFLEANYTYIGDTELTVHFNAKWGGFTRKGIEKKRRLLKLKRNKKQLHQIRMRNRQRGVWTNNGSNRWENTEQYPIGHRYFCTSKKYVYIKTENGYEPYHRYLWEKHHGPIPDNHVVCFKEGADKEYFGVTDIQLVSRKEFIKTSTALP

InterPro domains:
  IPR003615 HNH nuclease [PF13392] (112-134)

Foldseek 3Di:
DDDPDDDDPVNVVVCLVPVLQEDLVVNQVVCCVPPRDDDSVNSVVVCVVVVVDYDPVSVVNNVVVCVVVCVPVPVPPPCVNVDDDDDFQDWDQDPVVRAIWGQHPVGIDGVQLVQCCVPPNHQDPQKDKDFDPPDHRRDDHPVRIDIDGVVVVVVVVVPDD

Radius of gyration: 28.73 Å; chains: 1; bounding box: 65×38×67 Å